Protein AF-A0A834TGV0-F1 (afdb_monomer)

Mean predicted aligned error: 14.77 Å

pLDDT: mean 72.34, std 11.31, range [39.66, 90.06]

InterPro domains:
  IPR000109 Proton-dependent oligopeptide transporter family [PF00854] (60-115)
  IPR036259 MFS transporter superfamily [G3DSA:1.20.1250.20] (1-61)
  IPR036259 MFS transporter superfamily [G3DSA:1.20.1250.20] (62-119)

Structure (mmCIF, N/CA/C/O backbone):
data_AF-A0A834TGV0-F1
#
_entry.id   AF-A0A834TGV0-F1
#
loop_
_atom_site.group_PDB
_atom_site.id
_atom_site.type_symbol
_atom_site.label_atom_id
_atom_site.label_alt_id
_atom_site.label_comp_id
_atom_site.label_asym_id
_atom_site.label_entity_id
_atom_site.label_seq_id
_atom_site.pdbx_PDB_ins_code
_atom_site.Cartn_x
_atom_site.Cartn_y
_atom_site.Cartn_z
_atom_site.occupancy
_atom_site.B_iso_or_equiv
_atom_site.auth_seq_id
_atom_site.auth_comp_id
_atom_site.auth_asym_id
_atom_site.auth_atom_id
_atom_site.pdbx_PDB_model_num
ATOM 1 N N . MET A 1 1 ? -25.602 4.202 22.001 1.00 50.84 1 MET A N 1
ATOM 2 C CA . MET A 1 1 ? -26.913 4.858 22.212 1.00 50.84 1 MET A CA 1
ATOM 3 C C . MET A 1 1 ? -27.289 5.573 20.928 1.00 50.84 1 MET A C 1
ATOM 5 O O . MET A 1 1 ? -26.384 6.047 20.260 1.00 50.84 1 MET A O 1
ATOM 9 N N . ASN A 1 2 ? -28.567 5.626 20.557 1.00 59.78 2 ASN A N 1
ATOM 10 C CA . ASN A 1 2 ? -28.998 6.575 19.524 1.00 59.78 2 ASN A CA 1
ATOM 11 C C . ASN A 1 2 ? -29.096 7.991 20.135 1.00 59.78 2 ASN A C 1
ATOM 13 O O . ASN A 1 2 ? -29.202 8.126 21.353 1.00 59.78 2 ASN A O 1
ATOM 17 N N . TYR A 1 3 ? -29.097 9.033 19.301 1.00 62.06 3 TYR A N 1
ATOM 18 C CA . TYR A 1 3 ? -29.209 10.448 19.706 1.00 62.06 3 TYR A CA 1
ATOM 19 C C . TYR A 1 3 ? -30.464 10.774 20.549 1.00 62.06 3 TYR A C 1
ATOM 21 O O . TYR A 1 3 ? -30.529 11.803 21.206 1.00 62.06 3 TYR A O 1
ATOM 29 N N . LYS A 1 4 ? -31.444 9.857 20.603 1.00 69.31 4 LYS A N 1
ATOM 30 C CA . LYS A 1 4 ? -32.655 9.935 21.443 1.00 69.31 4 LYS A CA 1
ATOM 31 C C . LYS A 1 4 ? -32.562 9.163 22.771 1.00 69.31 4 LYS A C 1
ATOM 33 O O . LYS A 1 4 ? -33.591 8.806 23.339 1.00 69.31 4 LYS A O 1
ATOM 38 N N . GLY A 1 5 ? -31.359 8.824 23.240 1.00 62.66 5 GLY A N 1
ATOM 39 C CA . GLY A 1 5 ? -31.143 8.209 24.560 1.00 62.66 5 GLY A CA 1
ATOM 40 C C . GLY A 1 5 ? -31.636 6.761 24.717 1.00 62.66 5 GLY A C 1
ATOM 41 O O . GLY A 1 5 ? -31.568 6.199 25.808 1.00 62.66 5 GLY A O 1
ATOM 42 N N . ARG A 1 6 ? -32.095 6.105 23.645 1.00 73.94 6 ARG A N 1
ATOM 43 C CA . ARG A 1 6 ? -32.455 4.679 23.651 1.00 73.94 6 ARG A CA 1
ATOM 44 C C . ARG A 1 6 ? -31.204 3.828 23.408 1.00 73.94 6 ARG A C 1
ATOM 46 O O . ARG A 1 6 ? -30.252 4.235 22.729 1.00 73.94 6 ARG A O 1
ATOM 53 N N . LYS A 1 7 ? -31.185 2.611 23.962 1.00 59.78 7 LYS A N 1
ATOM 54 C CA . LYS A 1 7 ? -30.104 1.654 23.680 1.00 59.78 7 LYS A CA 1
ATOM 55 C C . LYS A 1 7 ? -30.027 1.461 22.161 1.00 59.78 7 LYS A C 1
ATOM 57 O O . LYS A 1 7 ? -31.037 1.186 21.519 1.00 59.78 7 LYS A O 1
ATOM 62 N N . ALA A 1 8 ? -28.844 1.696 21.591 1.00 59.53 8 ALA A N 1
ATOM 63 C CA . ALA A 1 8 ? -28.629 1.496 20.163 1.00 59.53 8 ALA A CA 1
ATOM 64 C C . ALA A 1 8 ? -28.781 -0.000 19.893 1.00 59.53 8 ALA A C 1
ATOM 66 O O . ALA A 1 8 ? -28.032 -0.786 20.467 1.00 59.53 8 ALA A O 1
ATOM 67 N N . ASP A 1 9 ? -29.768 -0.386 19.081 1.00 59.69 9 ASP A N 1
ATOM 68 C CA . ASP A 1 9 ? -29.911 -1.780 18.666 1.00 59.69 9 ASP A CA 1
ATOM 69 C C . ASP A 1 9 ? -28.710 -2.127 17.767 1.00 59.69 9 ASP A C 1
ATOM 71 O O . ASP A 1 9 ? -28.594 -1.555 16.672 1.00 59.69 9 ASP A O 1
ATOM 75 N N . PRO A 1 10 ? -27.800 -3.024 18.196 1.00 57.28 10 PRO A N 1
ATOM 76 C CA . PRO A 1 10 ? -26.592 -3.353 17.439 1.00 57.28 10 PRO A CA 1
ATOM 77 C C . PRO A 1 10 ? -26.911 -4.017 16.096 1.00 57.28 10 PRO A C 1
ATOM 79 O O . PRO A 1 10 ? -26.053 -4.088 15.224 1.00 57.28 10 PRO A O 1
ATOM 82 N N . ARG A 1 11 ? -28.147 -4.504 15.916 1.00 55.84 11 ARG A N 1
ATOM 83 C CA . ARG A 1 11 ? -28.594 -5.195 14.700 1.00 55.84 11 ARG A CA 1
ATOM 84 C C . ARG A 1 11 ? -28.986 -4.254 13.560 1.00 55.84 11 ARG A C 1
ATOM 86 O O . ARG A 1 11 ? -29.095 -4.713 12.430 1.00 55.84 11 ARG A O 1
ATOM 93 N N . LYS A 1 12 ? -29.224 -2.965 13.839 1.00 57.28 12 LYS A N 1
ATOM 94 C CA . LYS A 1 12 ? -29.755 -1.995 12.856 1.00 57.28 12 LYS A CA 1
ATOM 95 C C . LYS A 1 12 ? -28.719 -0.986 12.343 1.00 57.28 12 LYS A C 1
ATOM 97 O O . LYS A 1 12 ? -28.981 -0.286 11.373 1.00 57.28 12 LYS A O 1
ATOM 102 N N . HIS A 1 13 ? -27.554 -0.916 12.977 1.00 56.06 13 HIS A N 1
ATOM 103 C CA . HIS A 1 13 ? -26.457 -0.030 12.591 1.00 56.06 13 HIS A CA 1
ATOM 104 C C . HIS A 1 13 ? -25.366 -0.898 11.968 1.00 56.06 13 HIS A C 1
ATOM 106 O O . HIS A 1 13 ? -25.149 -2.005 12.458 1.00 56.06 13 HIS A O 1
ATOM 112 N N . GLY A 1 14 ? -24.754 -0.428 10.873 1.00 63.38 14 GLY A N 1
ATOM 113 C CA . GLY A 1 14 ? -23.813 -1.173 10.026 1.00 63.38 14 GLY A CA 1
ATOM 114 C C . GLY A 1 14 ? -22.879 -2.062 10.838 1.00 63.38 14 GLY A C 1
ATOM 115 O O . GLY A 1 14 ? -21.939 -1.584 11.464 1.00 63.38 14 GLY A O 1
ATOM 116 N N . GLY A 1 15 ? -23.216 -3.351 10.892 1.00 66.88 15 GLY A N 1
ATOM 117 C CA . GLY A 1 15 ? -22.585 -4.283 11.810 1.00 66.88 15 GLY A CA 1
ATOM 118 C C . GLY A 1 15 ? -21.121 -4.515 11.460 1.00 66.88 15 GLY A C 1
ATOM 119 O O . GLY A 1 15 ? -20.686 -4.247 10.345 1.00 66.88 15 GLY A O 1
ATOM 120 N N . ILE A 1 16 ? -20.409 -5.134 12.399 1.00 66.06 16 ILE A N 1
ATOM 121 C CA . ILE A 1 16 ? -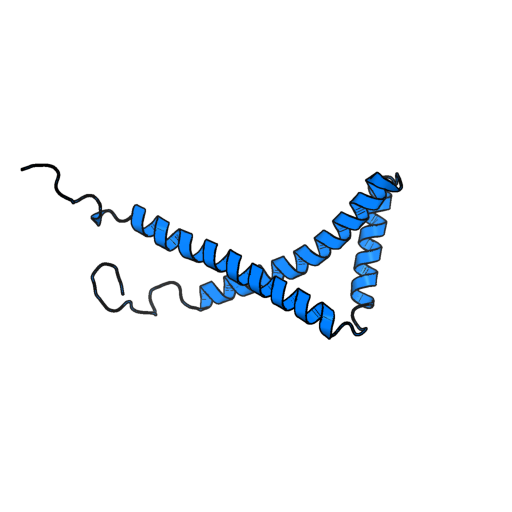19.059 -5.724 12.299 1.00 66.06 16 ILE A CA 1
ATOM 122 C C . ILE A 1 16 ? -18.710 -6.356 10.938 1.00 66.06 16 ILE A C 1
ATOM 124 O O . ILE A 1 16 ? -17.544 -6.399 10.574 1.00 66.06 16 ILE A O 1
ATOM 128 N N . ARG A 1 17 ? -19.705 -6.802 10.162 1.00 60.59 17 ARG A N 1
ATOM 129 C CA . ARG A 1 17 ? -19.537 -7.289 8.786 1.00 60.59 17 ARG A CA 1
ATOM 130 C C . ARG A 1 17 ? -19.093 -6.199 7.804 1.00 60.59 17 ARG A C 1
ATOM 132 O O . ARG A 1 17 ? -18.228 -6.454 6.981 1.00 60.59 17 ARG A O 1
ATOM 139 N N . ALA A 1 18 ? -19.654 -4.992 7.875 1.00 66.25 18 ALA A N 1
ATOM 140 C CA . ALA A 1 18 ? -19.218 -3.872 7.037 1.00 66.25 18 ALA A CA 1
ATOM 141 C C . ALA A 1 18 ? -17.778 -3.470 7.385 1.00 66.25 18 ALA A C 1
ATOM 143 O O . ALA A 1 18 ? -16.954 -3.286 6.494 1.00 66.25 18 ALA A O 1
ATOM 144 N N . THR A 1 19 ? -17.458 -3.440 8.683 1.00 68.12 19 THR A N 1
ATOM 145 C CA . THR A 1 19 ? -16.093 -3.225 9.175 1.00 68.12 19 THR A CA 1
ATOM 146 C C . THR A 1 19 ? -15.141 -4.318 8.690 1.00 68.12 19 THR A C 1
ATOM 148 O O . THR A 1 19 ? -14.061 -3.999 8.212 1.00 68.12 19 THR A O 1
ATOM 151 N N . SER A 1 20 ? -15.543 -5.593 8.721 1.00 69.44 20 SER 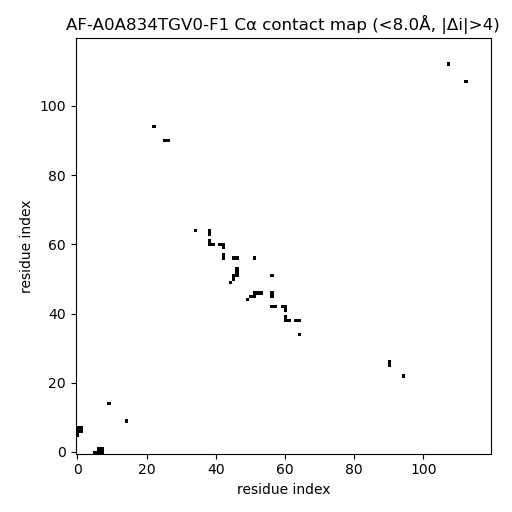A N 1
ATOM 152 C CA . SER A 1 20 ? -14.693 -6.681 8.228 1.00 69.44 20 SER A CA 1
ATOM 153 C C . SER A 1 20 ? -14.480 -6.623 6.717 1.00 69.44 20 SER A C 1
ATOM 155 O O . SER A 1 20 ? -13.382 -6.911 6.267 1.00 69.44 20 SER A O 1
ATOM 157 N N . PHE A 1 21 ? -15.485 -6.228 5.926 1.00 73.56 21 PHE A N 1
ATOM 158 C CA . PHE A 1 21 ? -15.309 -6.038 4.481 1.00 73.56 21 PHE A CA 1
ATOM 159 C C . PHE A 1 21 ? -14.328 -4.907 4.172 1.00 73.56 21 PHE A C 1
ATOM 161 O O . PHE A 1 21 ? -13.455 -5.088 3.333 1.00 73.56 21 PHE A O 1
ATOM 168 N N . ILE A 1 22 ? -14.431 -3.775 4.873 1.00 75.19 22 ILE A N 1
ATOM 169 C CA . ILE A 1 22 ? -13.483 -2.664 4.720 1.00 75.19 22 ILE A CA 1
ATOM 170 C C . ILE A 1 22 ? -12.073 -3.115 5.102 1.00 75.19 22 ILE A C 1
ATOM 172 O O . ILE A 1 22 ? -11.153 -2.879 4.333 1.00 75.19 22 ILE A O 1
ATOM 176 N N . CYS A 1 23 ? -11.902 -3.827 6.221 1.00 69.69 23 CYS A N 1
ATOM 177 C CA . CYS A 1 23 ? -10.594 -4.357 6.605 1.00 69.69 23 CYS A CA 1
ATOM 178 C C . CYS A 1 23 ? -10.038 -5.356 5.582 1.00 69.69 23 CYS A C 1
ATOM 180 O O . CYS A 1 23 ? -8.862 -5.278 5.264 1.00 69.69 23 CYS A O 1
ATOM 182 N N . VAL A 1 24 ? -10.850 -6.272 5.045 1.00 73.50 24 VAL A N 1
ATOM 183 C CA . VAL A 1 24 ? -10.392 -7.244 4.034 1.00 73.50 24 VAL A CA 1
ATOM 184 C C . VAL A 1 24 ? -9.986 -6.539 2.740 1.00 73.50 24 VAL A C 1
ATOM 186 O O . VAL A 1 24 ? -8.919 -6.821 2.206 1.00 73.50 24 VAL A O 1
ATOM 189 N N . VAL A 1 25 ? -10.790 -5.580 2.275 1.00 75.94 25 VAL A N 1
ATOM 190 C CA . VAL A 1 25 ? -10.478 -4.796 1.072 1.00 75.94 25 VAL A CA 1
ATOM 191 C C . VAL A 1 25 ? -9.241 -3.922 1.293 1.00 75.94 25 VAL A C 1
ATOM 193 O O . VAL A 1 25 ? -8.394 -3.836 0.411 1.00 75.94 25 VAL A O 1
ATOM 196 N N . GLU A 1 26 ? -9.092 -3.290 2.459 1.00 70.69 26 GLU A N 1
ATOM 197 C CA . GLU A 1 26 ? -7.892 -2.507 2.774 1.00 70.69 26 GLU A CA 1
ATOM 198 C C . GLU A 1 26 ? -6.643 -3.388 2.867 1.00 70.69 26 GLU A C 1
ATOM 200 O O . GLU A 1 26 ? -5.610 -3.007 2.323 1.00 70.69 26 GLU A O 1
ATOM 205 N N . VAL A 1 27 ? -6.727 -4.572 3.481 1.00 71.06 27 VAL A N 1
ATOM 206 C CA . VAL A 1 27 ? -5.606 -5.527 3.545 1.00 71.06 27 VAL A CA 1
ATOM 207 C C . VAL A 1 27 ? -5.190 -5.977 2.141 1.00 71.06 27 VAL A C 1
ATOM 209 O O . VAL A 1 27 ? -4.006 -5.914 1.817 1.00 71.06 27 VAL A O 1
ATOM 212 N N . GLU A 1 28 ? -6.143 -6.320 1.271 1.00 76.12 28 GLU A N 1
ATOM 213 C CA . GLU A 1 28 ? -5.857 -6.720 -0.115 1.00 76.12 28 GLU A CA 1
ATOM 214 C C . GLU A 1 28 ? -5.223 -5.581 -0.937 1.00 76.12 28 GLU A C 1
ATOM 216 O O . GLU A 1 28 ? -4.282 -5.790 -1.708 1.00 76.12 28 GLU A O 1
ATOM 221 N N . VAL A 1 29 ? -5.687 -4.341 -0.748 1.00 78.62 29 VAL A N 1
ATOM 222 C CA . VAL A 1 29 ? -5.108 -3.169 -1.423 1.00 78.62 29 VAL A CA 1
ATOM 223 C C . VAL A 1 29 ? -3.709 -2.853 -0.891 1.00 78.62 29 VAL A C 1
ATOM 225 O O . VAL A 1 29 ? -2.849 -2.456 -1.677 1.00 78.62 29 VAL A O 1
ATOM 228 N N . LEU A 1 30 ? -3.447 -3.040 0.404 1.00 70.81 30 LEU A N 1
ATOM 229 C CA . LEU A 1 30 ? -2.138 -2.767 1.005 1.00 70.81 30 LEU A CA 1
ATOM 230 C C . LEU A 1 30 ? -1.070 -3.755 0.536 1.00 70.81 30 LEU A C 1
ATOM 232 O O . LEU A 1 30 ? 0.026 -3.324 0.175 1.00 70.81 30 LEU A O 1
ATOM 236 N N . GLU A 1 31 ? -1.392 -5.046 0.472 1.00 72.56 31 GLU A N 1
ATOM 237 C CA . GLU A 1 31 ? -0.477 -6.053 -0.076 1.00 72.56 31 GLU A CA 1
ATOM 238 C C . GLU A 1 31 ? -0.122 -5.723 -1.536 1.00 72.56 31 GLU A C 1
ATOM 240 O O . GLU A 1 31 ? 1.056 -5.672 -1.904 1.00 72.56 31 GLU A O 1
ATOM 245 N N . ASN A 1 32 ? -1.119 -5.351 -2.342 1.00 75.69 32 ASN A N 1
ATOM 246 C CA . ASN A 1 32 ? -0.915 -4.970 -3.740 1.00 75.69 32 ASN A CA 1
ATOM 247 C C . ASN A 1 32 ? -0.180 -3.626 -3.914 1.00 75.69 32 ASN A C 1
ATOM 249 O O . ASN A 1 32 ? 0.610 -3.469 -4.851 1.00 75.69 32 ASN A O 1
ATOM 253 N N . MET A 1 33 ? -0.381 -2.657 -3.015 1.00 79.81 33 MET A N 1
ATOM 254 C CA . MET A 1 33 ? 0.342 -1.381 -3.040 1.00 79.81 33 MET A CA 1
ATOM 255 C C . MET A 1 33 ? 1.827 -1.553 -2.735 1.00 79.81 33 MET A C 1
ATOM 257 O O . MET A 1 33 ? 2.647 -0.889 -3.371 1.00 79.81 33 MET A O 1
ATOM 261 N N . VAL A 1 34 ? 2.195 -2.444 -1.810 1.00 78.50 34 VAL A N 1
ATOM 262 C CA . VAL A 1 34 ? 3.608 -2.717 -1.498 1.00 78.50 34 VAL A CA 1
ATOM 263 C C . VAL A 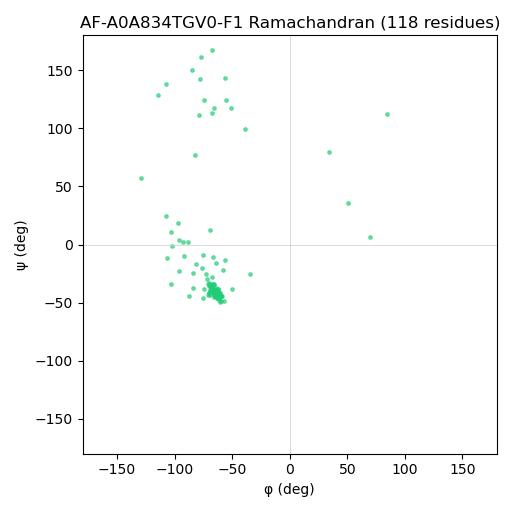1 34 ? 4.326 -3.288 -2.724 1.00 78.50 34 VAL A C 1
ATOM 265 O O . VAL A 1 34 ? 5.397 -2.795 -3.089 1.00 78.50 34 VAL A O 1
ATOM 268 N N . PHE A 1 35 ? 3.708 -4.241 -3.430 1.00 77.50 35 PHE A N 1
ATOM 269 C CA . PHE A 1 35 ? 4.251 -4.781 -4.683 1.00 77.50 35 PHE A CA 1
ATOM 270 C C . PHE A 1 35 ? 4.427 -3.701 -5.755 1.00 77.50 35 PHE A C 1
ATOM 272 O O . PHE A 1 35 ? 5.505 -3.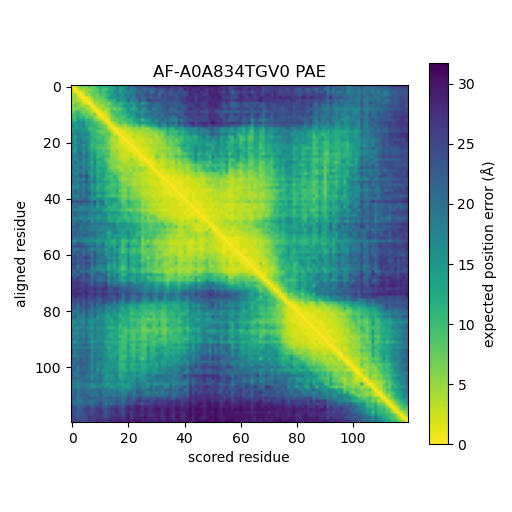566 -6.348 1.00 77.50 35 PHE A O 1
ATOM 279 N N . LEU A 1 36 ? 3.390 -2.891 -5.979 1.00 79.62 36 LEU A N 1
ATOM 280 C CA . LEU A 1 36 ? 3.436 -1.830 -6.981 1.00 79.62 36 LEU A CA 1
ATOM 281 C C . LEU A 1 36 ? 4.462 -0.742 -6.616 1.00 79.62 36 LEU A C 1
ATOM 283 O O . LEU A 1 36 ? 5.133 -0.200 -7.496 1.00 79.62 36 LEU A O 1
ATOM 287 N N . SER A 1 37 ? 4.640 -0.446 -5.327 1.00 84.25 37 SER A N 1
ATOM 288 C CA . SER A 1 37 ? 5.610 0.539 -4.840 1.00 84.25 37 SER A CA 1
ATOM 289 C C . SER A 1 37 ? 7.060 0.097 -5.061 1.00 84.25 37 SER A C 1
ATOM 291 O O . SER A 1 37 ? 7.897 0.909 -5.454 1.00 84.25 37 SER A O 1
ATOM 293 N N . ILE A 1 38 ? 7.377 -1.183 -4.847 1.00 81.94 38 ILE A N 1
ATOM 294 C CA . ILE A 1 38 ? 8.726 -1.717 -5.100 1.00 81.94 38 ILE A CA 1
ATOM 295 C C . ILE A 1 38 ? 9.039 -1.660 -6.601 1.00 81.94 38 ILE A C 1
ATOM 297 O O . ILE A 1 38 ? 10.110 -1.192 -7.001 1.00 81.94 38 ILE A O 1
ATOM 301 N N . ALA A 1 39 ? 8.082 -2.069 -7.439 1.00 84.12 39 ALA A N 1
ATOM 302 C CA . ALA A 1 39 ? 8.234 -2.021 -8.888 1.00 84.12 39 ALA A CA 1
ATOM 303 C C . ALA A 1 39 ? 8.389 -0.590 -9.410 1.00 84.12 39 ALA A C 1
ATOM 305 O O . ALA A 1 39 ? 9.289 -0.320 -10.202 1.00 84.12 39 ALA A O 1
ATOM 306 N N . THR A 1 40 ? 7.559 0.348 -8.952 1.00 85.62 40 THR A N 1
ATOM 307 C CA . THR A 1 40 ? 7.627 1.751 -9.393 1.00 85.62 40 THR A CA 1
ATOM 308 C C . THR A 1 40 ? 8.900 2.448 -8.925 1.00 85.62 40 THR A C 1
ATOM 310 O O . THR A 1 40 ? 9.470 3.224 -9.696 1.00 85.62 40 THR A O 1
ATOM 313 N N . ASN A 1 41 ? 9.402 2.137 -7.725 1.00 87.62 41 ASN A N 1
ATOM 314 C CA . ASN A 1 41 ? 10.689 2.647 -7.254 1.00 87.62 41 ASN A CA 1
ATOM 315 C C . ASN A 1 41 ? 11.831 2.189 -8.179 1.00 87.62 41 ASN A C 1
ATOM 3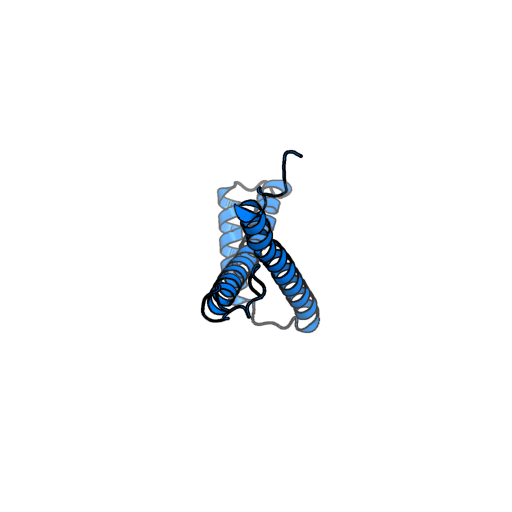17 O O . ASN A 1 41 ? 12.587 3.015 -8.688 1.00 87.62 41 ASN A O 1
ATOM 321 N N . MET A 1 42 ? 11.892 0.894 -8.498 1.00 84.81 42 MET A N 1
ATOM 322 C CA . MET A 1 42 ? 12.898 0.337 -9.412 1.00 84.81 42 MET A CA 1
ATOM 323 C C . MET A 1 42 ? 12.771 0.872 -10.844 1.00 84.81 42 MET A C 1
ATOM 325 O O . MET A 1 42 ? 13.763 1.278 -11.450 1.00 84.81 42 MET A O 1
ATOM 329 N N . VAL A 1 43 ? 11.548 0.938 -11.376 1.00 89.50 43 VAL A N 1
ATOM 330 C CA . VAL A 1 43 ? 11.279 1.476 -12.718 1.00 89.50 43 VAL A CA 1
ATOM 331 C C . VAL A 1 43 ? 11.721 2.939 -12.813 1.00 89.50 43 VAL A C 1
ATOM 333 O O . VAL A 1 43 ? 12.346 3.333 -13.802 1.00 89.50 43 VAL A O 1
ATOM 336 N N . SER A 1 44 ? 11.449 3.734 -11.774 1.00 87.19 44 SER A N 1
ATOM 337 C CA . SER A 1 44 ? 11.879 5.131 -11.677 1.00 87.19 44 SER A CA 1
ATOM 338 C C . SER A 1 44 ? 13.406 5.253 -11.627 1.00 87.19 44 SER A C 1
ATOM 340 O O . SER A 1 44 ? 13.962 6.079 -12.347 1.00 87.19 44 SER A O 1
ATOM 342 N N . TYR A 1 45 ? 14.103 4.393 -10.876 1.00 89.31 45 TYR A N 1
ATOM 343 C CA . TYR A 1 45 ? 15.573 4.338 -10.870 1.00 89.31 45 TYR A CA 1
ATOM 344 C C . TYR A 1 45 ? 16.154 4.024 -12.252 1.00 89.31 45 TYR A C 1
ATOM 346 O O . TYR A 1 45 ? 17.098 4.675 -12.700 1.00 89.31 45 TYR A O 1
ATOM 354 N N . PHE A 1 46 ? 15.579 3.062 -12.970 1.00 86.69 46 PHE A N 1
ATOM 355 C CA . PHE A 1 46 ? 16.069 2.691 -14.296 1.00 86.69 46 PHE A CA 1
ATOM 356 C C . PHE A 1 46 ? 15.845 3.777 -15.350 1.00 86.69 46 PHE A C 1
ATOM 358 O O . PHE A 1 46 ? 16.692 3.967 -16.225 1.00 86.69 46 PHE A O 1
ATOM 365 N N . VAL A 1 47 ? 14.743 4.519 -15.242 1.00 90.06 47 VAL A N 1
ATOM 366 C CA . VAL A 1 47 ? 14.455 5.650 -16.131 1.00 90.06 47 VAL A CA 1
ATOM 367 C C . VAL A 1 47 ? 15.314 6.865 -15.775 1.00 90.06 47 VAL A C 1
ATO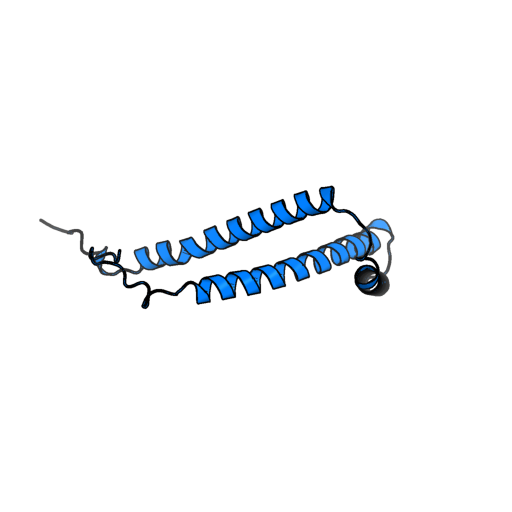M 369 O O . VAL A 1 47 ? 15.888 7.480 -16.669 1.00 90.06 47 VAL A O 1
ATOM 372 N N . LYS A 1 48 ? 15.429 7.211 -14.486 1.00 87.62 48 LYS A N 1
ATOM 373 C CA . LYS A 1 48 ? 16.098 8.444 -14.035 1.00 87.62 48 LYS A CA 1
ATOM 374 C C . LYS A 1 48 ? 17.613 8.322 -13.903 1.00 87.62 48 LYS A C 1
ATOM 376 O O . LYS A 1 48 ? 18.309 9.289 -14.181 1.00 87.62 48 LYS A O 1
ATOM 381 N N . SER A 1 49 ? 18.125 7.181 -13.448 1.00 85.44 49 SER A N 1
ATOM 382 C CA . SER A 1 49 ? 19.554 7.008 -13.144 1.00 85.44 49 SER A CA 1
ATOM 383 C C . SER A 1 49 ? 20.301 6.218 -14.217 1.00 85.44 49 SER A C 1
ATOM 385 O O . SER A 1 49 ? 21.460 6.512 -14.485 1.00 85.44 49 SER A O 1
ATOM 387 N N . LEU A 1 50 ? 19.651 5.236 -14.852 1.00 83.62 50 LEU A N 1
ATOM 388 C CA . LEU A 1 50 ? 20.275 4.365 -15.862 1.00 83.62 50 LEU A CA 1
ATOM 389 C C . LEU A 1 50 ? 19.920 4.729 -17.314 1.00 83.62 50 LEU A C 1
ATOM 391 O O . LEU A 1 50 ? 20.430 4.091 -18.231 1.00 83.62 50 LEU A O 1
ATOM 395 N N . HIS A 1 51 ? 19.081 5.750 -17.536 1.00 89.44 51 HIS A N 1
ATOM 396 C CA . HIS A 1 51 ? 18.634 6.206 -18.862 1.00 89.44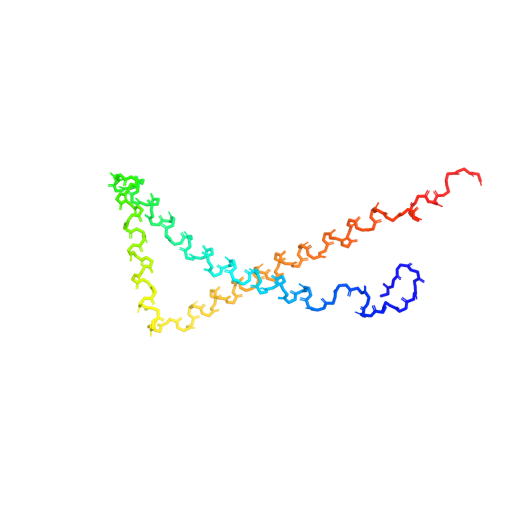 51 HIS A CA 1
ATOM 397 C C . HIS A 1 51 ? 18.088 5.083 -19.763 1.00 89.44 51 HIS A C 1
ATOM 399 O O . HIS A 1 51 ? 18.258 5.098 -20.986 1.00 89.44 51 HIS A O 1
ATOM 405 N N . TYR A 1 52 ? 17.406 4.093 -19.183 1.00 87.56 52 TYR A N 1
ATOM 406 C CA . TYR A 1 52 ? 16.701 3.096 -19.980 1.00 87.56 52 TYR A CA 1
ATOM 407 C C . TYR A 1 52 ? 15.382 3.651 -20.525 1.00 87.56 52 TYR A C 1
ATOM 409 O O . TYR A 1 52 ? 14.653 4.372 -19.848 1.00 87.56 52 TYR A O 1
ATOM 417 N N . SER A 1 53 ? 15.043 3.263 -21.761 1.00 89.94 53 SER A N 1
ATOM 418 C CA . SER A 1 53 ? 13.725 3.536 -22.346 1.00 89.94 53 SER A CA 1
ATOM 419 C C . SER A 1 53 ? 12.615 2.979 -21.448 1.00 89.94 53 SER A C 1
ATOM 421 O O . SER A 1 53 ? 12.760 1.886 -20.890 1.00 89.94 53 SER A O 1
ATOM 423 N N . ALA A 1 54 ? 11.494 3.702 -21.353 1.00 85.19 54 ALA A N 1
ATOM 424 C CA . ALA A 1 54 ? 10.353 3.349 -20.507 1.00 85.19 54 ALA A CA 1
ATOM 425 C C . ALA A 1 54 ? 9.897 1.889 -20.699 1.00 85.19 54 ALA A C 1
ATOM 427 O O . ALA A 1 54 ? 9.626 1.192 -19.722 1.00 85.19 54 ALA A O 1
ATOM 428 N N . ALA A 1 55 ? 9.918 1.393 -21.942 1.00 88.44 55 ALA A N 1
ATOM 429 C CA . ALA A 1 55 ? 9.572 0.009 -22.260 1.00 88.44 55 ALA A CA 1
ATOM 430 C C . ALA A 1 55 ? 10.549 -1.018 -21.649 1.00 88.44 55 ALA A C 1
ATOM 432 O O . ALA A 1 55 ? 10.119 -2.020 -21.084 1.00 88.44 55 ALA A O 1
ATOM 433 N N . LYS A 1 56 ? 11.868 -0.766 -21.698 1.00 88.56 56 LYS A N 1
ATOM 434 C CA . LYS A 1 56 ? 12.875 -1.670 -21.103 1.00 88.56 56 LYS A CA 1
ATOM 435 C C . LYS A 1 56 ? 12.804 -1.670 -19.578 1.00 88.56 56 LYS A C 1
ATOM 437 O O . LYS A 1 56 ? 12.914 -2.728 -18.968 1.00 88.56 56 LYS A O 1
ATOM 442 N N . SER A 1 57 ? 12.596 -0.499 -18.981 1.00 89.06 57 SER A N 1
ATOM 443 C CA . SER A 1 57 ? 12.462 -0.355 -17.530 1.00 89.06 57 SER A CA 1
ATOM 444 C C . SER A 1 57 ? 11.235 -1.104 -16.991 1.00 89.06 57 SER A C 1
ATOM 446 O O . SER A 1 57 ? 11.350 -1.879 -16.043 1.00 89.06 57 SER A O 1
ATOM 448 N N . SER A 1 58 ? 10.079 -0.953 -17.649 1.00 88.12 58 SER A N 1
ATOM 449 C CA . SER A 1 58 ? 8.837 -1.633 -17.260 1.00 88.12 58 SER A CA 1
ATOM 450 C C . SER A 1 58 ? 8.946 -3.159 -17.358 1.00 88.12 58 SER A C 1
ATOM 452 O O . SER A 1 58 ? 8.576 -3.852 -16.411 1.00 88.12 58 SER A O 1
ATOM 454 N N . ASN A 1 59 ? 9.544 -3.683 -18.435 1.00 89.00 59 ASN A N 1
ATOM 455 C CA . ASN A 1 59 ? 9.774 -5.123 -18.590 1.00 89.00 59 ASN A CA 1
ATOM 456 C C . ASN A 1 59 ? 10.709 -5.682 -17.505 1.00 89.00 59 ASN A C 1
ATOM 458 O O . ASN A 1 59 ? 10.476 -6.778 -17.000 1.00 89.00 59 ASN A O 1
ATOM 462 N N . MET A 1 60 ? 11.736 -4.920 -17.112 1.00 84.62 60 MET A N 1
ATOM 463 C CA . MET A 1 60 ? 12.641 -5.300 -16.024 1.00 84.62 60 MET A CA 1
ATOM 464 C C . MET A 1 60 ? 11.924 -5.310 -14.665 1.00 84.62 60 MET A C 1
ATOM 466 O O . MET A 1 60 ? 12.119 -6.231 -13.876 1.00 84.62 60 MET A O 1
ATOM 470 N N . GLY A 1 61 ? 11.057 -4.323 -14.408 1.00 85.88 61 GLY A N 1
ATOM 471 C CA . GLY A 1 61 ? 10.215 -4.278 -13.209 1.00 85.88 61 GLY A CA 1
ATOM 472 C C . GLY A 1 61 ? 9.223 -5.444 -13.134 1.00 85.88 61 GLY A C 1
ATOM 473 O O . GLY A 1 61 ? 9.081 -6.054 -12.077 1.00 85.88 61 GLY A O 1
ATOM 474 N N . LEU A 1 62 ? 8.596 -5.805 -14.259 1.00 83.44 62 LEU A N 1
ATOM 475 C CA . LEU A 1 62 ? 7.705 -6.967 -14.367 1.00 83.44 62 LEU A CA 1
ATOM 476 C C . LEU A 1 62 ? 8.453 -8.277 -14.072 1.00 83.44 62 LEU A C 1
ATOM 478 O O . LEU A 1 62 ? 7.992 -9.089 -13.275 1.00 83.44 62 LEU A O 1
ATOM 482 N N . ILE A 1 63 ? 9.627 -8.460 -14.681 1.00 83.00 63 ILE A N 1
ATOM 483 C CA . ILE A 1 63 ? 10.489 -9.626 -14.459 1.00 83.00 63 ILE A CA 1
ATOM 484 C C . ILE A 1 63 ? 10.896 -9.731 -12.983 1.00 83.00 63 ILE A C 1
ATOM 486 O O . ILE A 1 63 ? 10.791 -10.806 -12.398 1.00 83.00 63 ILE A O 1
ATOM 490 N N . LEU A 1 64 ? 11.289 -8.622 -12.351 1.00 81.19 64 LEU A N 1
ATOM 491 C CA . LEU A 1 64 ? 11.655 -8.588 -10.933 1.00 81.19 64 LEU A CA 1
ATOM 492 C C . LEU A 1 64 ? 10.489 -8.995 -10.019 1.00 81.19 64 LEU A C 1
ATOM 494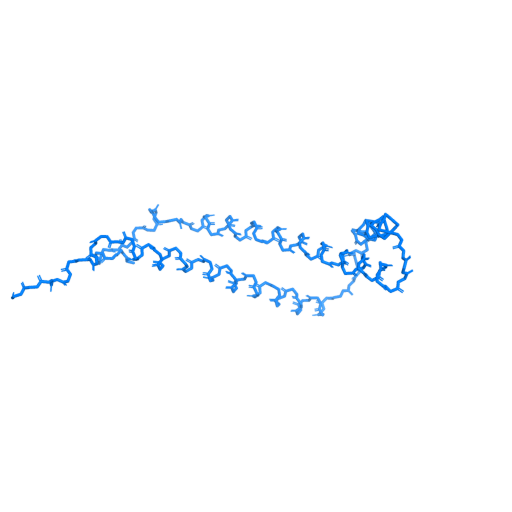 O O . LEU A 1 64 ? 10.700 -9.744 -9.070 1.00 81.19 64 LEU A O 1
ATOM 498 N N . LEU A 1 65 ? 9.268 -8.532 -10.310 1.00 78.50 65 LEU A N 1
ATOM 499 C CA . LEU A 1 65 ? 8.069 -8.922 -9.561 1.00 78.50 65 LEU A CA 1
ATOM 500 C C . LEU A 1 65 ? 7.807 -10.426 -9.667 1.00 78.50 65 LEU A C 1
ATOM 502 O O . LEU A 1 65 ? 7.559 -11.067 -8.649 1.00 78.50 65 LEU A O 1
ATOM 506 N N . ILE A 1 66 ? 7.942 -10.991 -10.871 1.00 80.38 66 ILE A N 1
ATOM 507 C CA . ILE A 1 66 ? 7.795 -12.433 -11.110 1.00 80.38 66 ILE A CA 1
ATOM 508 C C . ILE A 1 66 ? 8.864 -13.224 -10.339 1.00 80.38 66 ILE A C 1
ATOM 510 O O . ILE A 1 66 ? 8.546 -14.244 -9.732 1.00 80.38 66 ILE A O 1
ATOM 514 N N . TYR A 1 67 ? 10.112 -12.746 -10.299 1.00 78.94 67 TYR A N 1
ATOM 515 C CA . TYR A 1 67 ? 11.176 -13.367 -9.501 1.00 78.94 67 TYR A CA 1
ATOM 516 C C . TYR A 1 67 ? 10.954 -13.218 -7.987 1.00 78.94 67 TYR A C 1
ATOM 518 O O . TYR A 1 67 ? 11.228 -14.153 -7.237 1.00 78.94 67 TYR A O 1
ATOM 526 N N . HIS A 1 68 ? 10.427 -12.085 -7.516 1.00 73.31 68 HIS A N 1
ATOM 527 C CA . HIS A 1 68 ? 10.135 -11.867 -6.097 1.00 73.31 68 HIS A CA 1
ATOM 528 C C . HIS A 1 68 ? 9.062 -12.833 -5.580 1.00 73.31 68 HIS A C 1
ATOM 530 O O . HIS A 1 68 ? 9.202 -13.365 -4.479 1.00 73.31 68 HIS A O 1
ATOM 536 N N . SER A 1 69 ? 8.032 -13.125 -6.383 1.00 71.62 69 SER A N 1
ATOM 537 C CA . SER A 1 69 ? 7.028 -14.153 -6.065 1.00 71.62 69 SER A CA 1
ATOM 538 C C . SER A 1 69 ? 7.635 -15.546 -5.841 1.00 71.62 69 SER A C 1
ATOM 540 O O . SER A 1 69 ? 7.007 -16.383 -5.204 1.00 71.62 69 SER A O 1
ATOM 542 N N . GLN A 1 70 ? 8.842 -15.801 -6.361 1.00 69.50 70 GLN A N 1
ATOM 543 C CA . GLN A 1 70 ? 9.564 -17.070 -6.213 1.00 69.50 70 GLN A CA 1
ATOM 544 C C . GLN A 1 70 ? 10.585 -17.042 -5.056 1.00 69.50 70 GLN A C 1
ATOM 546 O O . GLN A 1 70 ? 10.934 -18.093 -4.523 1.00 69.50 70 GLN A O 1
ATOM 551 N N . LEU A 1 71 ? 11.053 -15.854 -4.641 1.00 64.25 71 LEU A N 1
ATOM 552 C CA . LEU A 1 71 ? 12.134 -15.672 -3.657 1.00 64.25 71 LEU A CA 1
ATOM 553 C C . LEU A 1 71 ? 11.644 -15.544 -2.199 1.00 64.25 71 LEU A C 1
ATOM 555 O O . LEU A 1 71 ? 12.448 -15.605 -1.273 1.00 64.25 71 LEU A O 1
ATOM 559 N N . SER A 1 72 ? 10.338 -15.397 -1.954 1.00 60.62 72 SER A N 1
ATOM 560 C CA . SER A 1 72 ? 9.763 -15.116 -0.623 1.00 60.62 72 SER A CA 1
ATOM 561 C C . SER A 1 72 ? 9.853 -16.254 0.414 1.00 60.62 72 SER A C 1
ATOM 563 O O . SER A 1 72 ? 9.193 -16.179 1.447 1.00 60.62 72 SER A O 1
ATOM 565 N N . ASN A 1 73 ? 10.646 -17.302 0.172 1.00 55.16 73 ASN A N 1
ATOM 566 C CA . ASN A 1 73 ? 10.802 -18.454 1.070 1.00 55.16 73 ASN A CA 1
ATOM 567 C C . ASN A 1 73 ? 11.977 -18.338 2.062 1.00 55.16 73 ASN A C 1
ATOM 569 O O . ASN A 1 73 ? 12.189 -19.268 2.837 1.00 55.16 73 ASN A O 1
ATOM 573 N N . GLU A 1 74 ? 12.734 -17.231 2.081 1.00 56.78 74 GLU A N 1
ATOM 574 C CA . GLU A 1 74 ? 13.945 -17.125 2.911 1.00 56.78 74 GLU A CA 1
ATOM 575 C C . GLU A 1 74 ? 13.854 -16.078 4.038 1.00 56.78 74 GLU A C 1
ATOM 577 O O . GLU A 1 74 ? 13.490 -14.916 3.847 1.00 56.78 74 GLU A O 1
ATOM 582 N N . SER A 1 75 ? 14.176 -16.544 5.248 1.00 59.31 75 SER A N 1
ATOM 583 C CA . SER A 1 75 ? 13.975 -15.929 6.563 1.00 59.31 75 SER A CA 1
ATOM 584 C C . SER A 1 75 ? 14.480 -14.487 6.724 1.00 59.31 75 SER A C 1
ATOM 586 O O . SER A 1 75 ? 15.681 -14.231 6.762 1.00 59.31 75 SER A O 1
ATOM 588 N N . LYS A 1 76 ? 13.551 -13.560 7.001 1.00 58.47 76 LYS A N 1
ATOM 589 C CA . LYS A 1 76 ? 13.798 -12.254 7.654 1.00 58.47 76 LYS A CA 1
ATOM 590 C C . LYS A 1 76 ? 12.840 -12.031 8.831 1.00 58.47 76 LYS A C 1
ATOM 592 O O . LYS A 1 76 ? 12.061 -11.088 8.854 1.00 58.47 76 LYS A O 1
ATOM 597 N N . SER A 1 77 ? 12.848 -12.944 9.800 1.00 68.19 77 SER A N 1
ATOM 598 C CA . SER A 1 77 ? 11.756 -13.054 10.780 1.00 68.19 77 SER A CA 1
ATOM 599 C C . SER A 1 77 ? 11.595 -11.851 11.720 1.00 68.19 77 SER A C 1
ATOM 601 O O . SER A 1 77 ? 10.463 -11.498 12.034 1.00 68.19 77 SER A O 1
ATOM 603 N N . SER A 1 78 ? 12.677 -11.238 12.206 1.00 68.25 78 SER A N 1
ATOM 604 C CA . SER A 1 78 ? 12.594 -10.185 13.234 1.00 68.25 78 SER A CA 1
ATOM 605 C C . SER A 1 78 ? 12.401 -8.788 12.642 1.00 68.25 78 SER A C 1
ATOM 607 O O . SER A 1 78 ? 11.549 -8.032 13.099 1.00 68.25 78 SER A O 1
ATOM 609 N N . GLU A 1 79 ? 13.143 -8.457 11.588 1.00 73.19 79 GLU A N 1
ATOM 610 C CA . GLU A 1 79 ? 13.056 -7.156 10.912 1.00 73.19 79 GLU A CA 1
ATOM 611 C C . GLU A 1 79 ? 11.736 -7.004 10.146 1.00 73.19 79 GLU A C 1
ATOM 613 O O . GLU A 1 79 ? 11.084 -5.962 10.234 1.00 73.19 79 GLU A O 1
ATOM 618 N N . ALA A 1 80 ? 11.285 -8.063 9.460 1.00 72.75 80 ALA A N 1
ATOM 619 C CA . ALA A 1 80 ? 10.004 -8.031 8.762 1.00 72.75 80 ALA A CA 1
ATOM 620 C C . ALA A 1 80 ? 8.828 -7.920 9.740 1.00 72.75 80 ALA A C 1
ATOM 622 O O . ALA A 1 80 ? 7.854 -7.244 9.431 1.00 72.75 80 ALA A O 1
ATOM 623 N N . ALA A 1 81 ? 8.916 -8.514 10.936 1.00 79.62 81 ALA A N 1
ATOM 624 C CA . ALA A 1 81 ? 7.852 -8.420 11.936 1.00 79.62 81 ALA A CA 1
ATOM 625 C C . ALA A 1 81 ? 7.634 -6.979 12.429 1.00 79.62 81 ALA A C 1
ATOM 627 O O . ALA A 1 81 ? 6.491 -6.533 12.573 1.00 79.62 81 ALA A O 1
ATOM 628 N N . ILE A 1 82 ? 8.714 -6.219 12.636 1.00 84.50 82 ILE A N 1
ATOM 629 C CA . ILE A 1 82 ? 8.629 -4.804 13.036 1.00 84.50 82 ILE A CA 1
ATOM 630 C C . ILE A 1 82 ? 7.978 -3.985 11.915 1.00 84.50 82 ILE A C 1
ATOM 632 O O . ILE A 1 82 ? 7.109 -3.152 12.162 1.00 84.50 82 ILE A O 1
ATOM 636 N N . LEU A 1 83 ? 8.343 -4.272 10.668 1.00 79.44 83 LEU A N 1
ATOM 637 C CA . LEU A 1 83 ? 7.819 -3.561 9.509 1.00 79.44 83 LEU A CA 1
ATOM 638 C C . LEU A 1 83 ? 6.339 -3.897 9.244 1.00 79.44 83 LEU A C 1
ATOM 640 O O . LEU A 1 83 ? 5.533 -2.987 9.047 1.00 79.44 83 LEU A O 1
ATOM 644 N N . TYR A 1 84 ? 5.951 -5.174 9.335 1.00 77.69 84 TYR A N 1
ATOM 645 C CA . TYR A 1 84 ? 4.556 -5.608 9.210 1.00 77.69 84 TYR A CA 1
ATOM 646 C C . TYR A 1 84 ? 3.676 -5.047 10.326 1.00 77.69 84 TYR A C 1
ATOM 648 O O . TYR A 1 84 ? 2.590 -4.544 10.047 1.00 77.69 84 TYR A O 1
ATOM 656 N N . SER A 1 85 ? 4.134 -5.074 11.579 1.00 82.19 85 SER A N 1
ATOM 657 C CA . SER A 1 85 ? 3.367 -4.504 12.695 1.00 82.19 85 SER A CA 1
ATOM 658 C C . SER A 1 85 ? 3.165 -2.991 12.554 1.00 82.19 85 SER A C 1
ATOM 660 O O . SER A 1 85 ? 2.056 -2.504 12.778 1.00 82.19 85 SER A O 1
ATOM 662 N N . GLY A 1 86 ? 4.187 -2.256 12.098 1.00 83.00 86 GLY A N 1
ATOM 663 C CA . GLY A 1 86 ? 4.066 -0.835 11.764 1.00 83.00 86 GLY A CA 1
ATOM 664 C C . GLY A 1 86 ? 3.069 -0.571 10.630 1.00 83.00 86 GLY A C 1
ATOM 665 O O . GLY A 1 86 ? 2.243 0.335 10.734 1.00 83.00 86 GLY A O 1
ATOM 666 N N . LEU A 1 87 ? 3.083 -1.394 9.579 1.00 76.19 87 LEU A N 1
ATOM 667 C CA . LEU A 1 87 ? 2.157 -1.267 8.451 1.00 76.19 87 LEU A CA 1
ATOM 668 C C . LEU A 1 87 ? 0.699 -1.530 8.866 1.00 76.19 87 LEU A C 1
ATOM 670 O O . LEU A 1 87 ? -0.188 -0.753 8.513 1.00 76.19 87 LEU A O 1
ATOM 674 N N . TYR A 1 88 ? 0.456 -2.566 9.675 1.00 76.56 88 TYR A N 1
ATOM 675 C CA . TYR A 1 88 ? -0.869 -2.848 10.239 1.00 76.56 88 TYR A CA 1
ATOM 676 C C . TYR A 1 88 ? -1.353 -1.732 11.175 1.00 76.56 88 TYR A C 1
ATOM 678 O O . TYR A 1 88 ? -2.532 -1.379 11.150 1.00 76.56 88 TYR A O 1
ATOM 686 N N . ALA A 1 89 ? -0.459 -1.128 11.965 1.00 82.62 89 ALA A N 1
ATOM 687 C CA . ALA A 1 89 ? -0.808 0.005 12.822 1.00 82.62 89 ALA A CA 1
ATOM 688 C C . ALA A 1 89 ? -1.232 1.241 12.005 1.00 82.62 89 ALA A C 1
ATOM 690 O O . ALA A 1 89 ? -2.215 1.901 12.351 1.00 82.62 89 ALA A O 1
ATOM 691 N N . ILE A 1 90 ? -0.544 1.525 10.892 1.00 81.62 90 ILE A N 1
ATOM 692 C CA . ILE A 1 90 ? -0.918 2.605 9.963 1.00 81.62 90 ILE A CA 1
ATOM 693 C C . ILE A 1 90 ? -2.272 2.309 9.308 1.00 81.62 90 ILE A C 1
ATOM 695 O O . ILE A 1 90 ? -3.124 3.196 9.259 1.00 81.62 90 ILE A O 1
ATOM 699 N N . ALA A 1 91 ? -2.499 1.071 8.859 1.00 76.56 91 ALA A N 1
ATOM 700 C CA . ALA A 1 91 ? -3.765 0.650 8.257 1.00 76.56 91 ALA A CA 1
ATOM 701 C C . ALA A 1 91 ? -4.952 0.878 9.208 1.00 76.56 91 ALA A C 1
ATOM 703 O O . ALA A 1 91 ? -5.934 1.526 8.846 1.00 76.56 91 ALA A O 1
ATOM 704 N N . ILE A 1 92 ? -4.819 0.443 10.464 1.00 80.12 92 ILE A N 1
ATOM 705 C CA . ILE A 1 92 ? -5.833 0.659 11.506 1.00 80.12 92 ILE A CA 1
ATOM 706 C C . ILE A 1 92 ? -6.053 2.159 11.759 1.00 80.12 92 ILE A C 1
ATOM 708 O O . ILE A 1 92 ? -7.197 2.598 11.902 1.00 80.12 92 ILE A O 1
ATOM 712 N N . GLY A 1 93 ? -4.982 2.958 11.781 1.00 79.81 93 GLY A N 1
ATOM 713 C CA . GLY A 1 93 ? -5.067 4.409 11.957 1.00 79.81 93 GLY A CA 1
ATOM 714 C C . GLY A 1 93 ? -5.858 5.103 10.844 1.00 79.81 93 GLY A C 1
ATOM 715 O O . GLY A 1 93 ? -6.744 5.912 11.123 1.00 79.81 93 GLY A O 1
ATOM 716 N N . VAL A 1 94 ? -5.592 4.757 9.582 1.00 76.62 94 VAL A N 1
ATOM 717 C CA . VAL A 1 94 ? -6.283 5.344 8.421 1.00 76.62 94 VAL A CA 1
ATOM 718 C C . VAL A 1 94 ? -7.743 4.882 8.344 1.00 76.62 94 VAL A C 1
ATOM 720 O O . VAL A 1 94 ? -8.633 5.713 8.126 1.00 76.62 94 VAL A O 1
ATOM 723 N N . GLY A 1 95 ? -8.016 3.599 8.603 1.00 73.75 95 GLY A N 1
ATOM 724 C CA . GLY A 1 95 ? -9.377 3.060 8.668 1.00 73.75 95 GLY A CA 1
ATOM 725 C C . GLY A 1 95 ? -10.215 3.701 9.783 1.00 73.75 95 GLY A C 1
ATOM 726 O O . GLY A 1 95 ? -11.385 4.033 9.577 1.00 73.75 95 GLY A O 1
ATOM 727 N N . GLY A 1 96 ? -9.605 3.976 10.943 1.00 72.25 96 GLY A N 1
ATOM 728 C CA . GLY A 1 96 ? -10.251 4.671 12.062 1.00 72.25 96 GLY A CA 1
ATOM 729 C C . GLY A 1 96 ? -10.664 6.110 11.733 1.00 72.25 96 GLY A C 1
ATOM 730 O O . GLY A 1 96 ? -11.770 6.528 12.081 1.00 72.25 96 GLY A O 1
ATOM 731 N N . ILE A 1 97 ? -9.822 6.851 11.003 1.00 72.50 97 ILE A N 1
ATOM 732 C CA . ILE A 1 97 ? -10.136 8.216 10.543 1.00 72.50 97 ILE A CA 1
ATOM 733 C C . ILE A 1 97 ? -11.297 8.195 9.538 1.00 72.50 97 ILE A C 1
ATOM 735 O O . ILE A 1 97 ? -12.187 9.043 9.589 1.00 72.50 97 ILE A O 1
ATOM 739 N N . LYS A 1 98 ? -11.338 7.208 8.635 1.00 65.69 98 LYS A N 1
ATOM 740 C CA . LYS A 1 98 ? -12.450 7.075 7.683 1.00 65.69 98 LYS A CA 1
ATOM 741 C C . LYS A 1 98 ? -13.752 6.614 8.331 1.00 65.69 98 LYS A C 1
ATOM 743 O O . LYS A 1 98 ? -14.817 6.999 7.858 1.00 65.69 98 LYS A O 1
ATOM 748 N N . ALA A 1 99 ? -13.689 5.845 9.414 1.00 66.25 99 ALA A N 1
ATOM 749 C CA . ALA A 1 99 ? -14.868 5.405 10.154 1.00 66.25 99 ALA A CA 1
ATOM 750 C C . ALA A 1 99 ? -15.536 6.528 10.973 1.00 66.25 99 ALA A C 1
ATOM 752 O O . ALA A 1 99 ? -16.740 6.458 11.223 1.00 66.25 99 ALA A O 1
ATOM 753 N N . SER A 1 100 ? -14.796 7.569 11.375 1.00 68.62 100 SER A N 1
ATOM 754 C CA . SER A 1 100 ? -15.346 8.699 12.144 1.00 68.62 100 SER A CA 1
ATOM 755 C C . SER A 1 100 ? -16.006 9.776 11.272 1.00 68.62 100 SER A C 1
ATOM 757 O O . SER A 1 100 ? -16.929 10.451 11.732 1.00 68.62 100 SER A O 1
ATOM 759 N N . LEU A 1 101 ? -15.611 9.893 9.997 1.00 66.56 101 LEU A N 1
ATOM 760 C CA . LEU A 1 101 ? -16.171 10.863 9.043 1.00 66.56 101 LEU A CA 1
ATOM 761 C C . LEU A 1 101 ? -17.693 10.706 8.810 1.00 66.56 101 LEU A C 1
ATOM 763 O O . LEU A 1 101 ? -18.389 11.720 8.857 1.00 66.56 101 LEU A O 1
ATOM 767 N N . PRO A 1 102 ? -18.265 9.495 8.627 1.00 65.44 102 PRO A N 1
ATOM 768 C CA . PRO A 1 102 ? -19.712 9.318 8.494 1.00 65.44 102 PRO A CA 1
ATOM 769 C C . PRO A 1 102 ? -20.484 9.671 9.763 1.00 65.44 102 PRO A C 1
ATOM 771 O O . PRO A 1 102 ? -21.597 10.169 9.664 1.00 65.44 102 PRO A O 1
ATOM 774 N N . ALA A 1 103 ? -19.911 9.430 10.946 1.00 64.31 103 ALA A N 1
ATOM 775 C CA . ALA A 1 103 ? -20.558 9.770 12.211 1.00 64.31 103 ALA A CA 1
ATOM 776 C C . ALA A 1 103 ? -20.639 11.291 12.405 1.00 64.31 103 ALA A C 1
ATOM 778 O O . ALA A 1 103 ? -21.669 11.790 12.843 1.00 64.31 103 ALA A O 1
ATOM 779 N N . HIS A 1 104 ? -19.588 12.023 12.022 1.00 61.94 104 HIS A N 1
ATOM 780 C CA . HIS A 1 104 ? -19.562 13.485 12.093 1.00 61.94 104 HIS A CA 1
ATOM 781 C C . HIS A 1 104 ? -20.408 14.144 10.988 1.00 61.94 104 HIS A C 1
ATOM 783 O O . HIS A 1 104 ? -21.122 15.106 11.245 1.00 61.94 104 HIS A O 1
ATOM 789 N N . GLY A 1 105 ? -20.395 13.595 9.768 1.00 64.50 105 GLY A N 1
ATOM 790 C CA . GLY A 1 105 ? -21.241 14.075 8.670 1.00 64.50 105 GLY A CA 1
ATOM 791 C C . GLY A 1 105 ? -22.731 13.765 8.861 1.00 64.50 105 GLY A C 1
ATOM 792 O O . GLY A 1 105 ? -23.574 14.586 8.512 1.00 64.50 105 GLY A O 1
ATOM 793 N N . ALA A 1 106 ? -23.081 12.617 9.453 1.00 65.12 106 ALA A N 1
ATOM 794 C CA . ALA A 1 106 ? -24.469 12.284 9.787 1.00 65.12 106 ALA A CA 1
ATOM 795 C C . ALA A 1 106 ? -25.044 13.185 10.892 1.00 65.12 106 ALA A C 1
ATOM 797 O O . ALA A 1 106 ? -26.248 13.417 10.906 1.00 65.12 106 ALA A O 1
ATOM 798 N N . ASP A 1 107 ? -24.190 13.710 11.775 1.00 65.88 107 ASP A N 1
ATOM 799 C CA . ASP A 1 107 ? -24.566 14.671 12.820 1.00 65.88 107 ASP A CA 1
ATOM 800 C C . ASP A 1 107 ? -24.914 16.054 12.234 1.00 65.88 107 ASP A C 1
ATOM 802 O O . ASP A 1 107 ? -25.843 16.715 12.687 1.00 65.88 107 ASP A O 1
ATOM 806 N N . GLN A 1 108 ? -24.237 16.468 11.153 1.00 63.84 108 GLN A N 1
ATOM 807 C CA . GLN A 1 108 ? -24.521 17.728 10.444 1.00 63.84 108 GLN A CA 1
ATOM 808 C C . GLN A 1 108 ? -25.768 17.675 9.550 1.00 63.84 108 GLN A C 1
ATOM 810 O O . GLN A 1 108 ? -26.310 18.715 9.181 1.00 63.84 108 GLN A O 1
ATOM 815 N N . LEU A 1 109 ? -26.209 16.475 9.175 1.00 63.16 109 LEU A N 1
ATOM 816 C CA . LEU A 1 109 ? -27.395 16.251 8.345 1.00 63.16 109 LEU A CA 1
ATOM 817 C C . LEU A 1 109 ? -28.646 15.944 9.180 1.00 63.16 109 LEU A C 1
ATOM 819 O O . LEU A 1 109 ? -29.695 15.651 8.606 1.00 63.16 109 LEU A O 1
ATOM 823 N N . ASP A 1 110 ? -28.548 15.999 10.512 1.00 65.88 110 ASP A N 1
ATOM 824 C CA . ASP A 1 110 ? -29.679 15.794 11.407 1.00 65.88 110 ASP A CA 1
ATOM 825 C C . ASP A 1 110 ? -30.547 17.068 11.480 1.00 65.88 110 ASP A C 1
ATOM 827 O O . ASP A 1 110 ? -30.116 18.083 12.037 1.00 65.88 110 ASP A O 1
ATOM 831 N N . PRO A 1 111 ? -31.787 17.054 10.951 1.00 61.56 111 PRO A N 1
ATOM 832 C CA . PRO A 1 111 ? -32.652 18.233 10.954 1.00 61.56 111 PRO A CA 1
ATOM 833 C C . PRO A 1 111 ? -33.088 18.659 12.365 1.00 61.56 111 PRO A C 1
ATOM 835 O O . PRO A 1 111 ? -33.620 19.753 12.524 1.00 61.56 111 PRO A O 1
ATOM 838 N N . THR A 1 112 ? -32.849 17.846 13.402 1.00 59.19 112 THR A N 1
ATOM 839 C CA . THR A 1 112 ? -33.151 18.210 14.794 1.00 59.19 112 THR A CA 1
ATOM 840 C C . THR A 1 112 ? -32.170 19.202 15.434 1.00 59.19 112 THR A C 1
ATOM 842 O O . THR A 1 112 ? -32.479 19.722 16.505 1.00 59.19 112 THR A O 1
ATOM 845 N N . ASN A 1 113 ? -31.034 19.526 14.800 1.00 57.19 113 ASN A N 1
ATOM 846 C CA . ASN A 1 113 ? -30.071 20.516 15.318 1.00 57.19 113 ASN A CA 1
ATOM 847 C C . ASN A 1 113 ? -30.371 21.968 14.874 1.00 57.19 113 ASN A C 1
ATOM 849 O O . ASN A 1 113 ? -29.641 22.892 15.217 1.00 57.19 113 ASN A O 1
ATOM 853 N N . HIS A 1 114 ? -31.455 22.195 14.122 1.00 52.19 114 HIS A N 1
ATOM 854 C CA . HIS A 1 114 ? -31.858 23.536 13.678 1.00 52.19 114 HIS A CA 1
ATOM 855 C C . HIS A 1 114 ? -33.037 24.140 14.470 1.00 52.19 114 HIS A C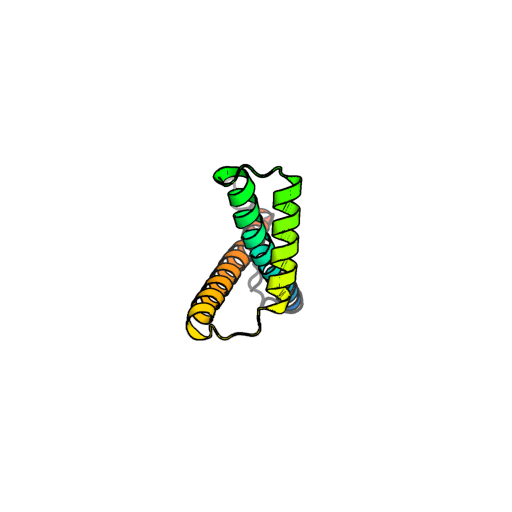 1
ATOM 857 O O . HIS A 1 114 ? -33.523 25.210 14.107 1.00 52.19 114 HIS A O 1
ATOM 863 N N . ASP A 1 115 ? -33.435 23.516 15.588 1.00 54.53 115 ASP A N 1
ATOM 864 C CA . ASP A 1 115 ? -34.510 23.993 16.478 1.00 54.53 115 ASP A CA 1
ATOM 865 C C . ASP A 1 115 ? -33.997 24.555 17.821 1.00 54.53 115 ASP A C 1
ATOM 867 O O . ASP A 1 115 ? -34.731 24.616 18.810 1.00 54.53 115 ASP A O 1
ATOM 871 N N . ILE A 1 116 ? -32.747 25.034 17.881 1.00 57.38 116 ILE A N 1
ATOM 872 C CA . ILE A 1 116 ? -32.315 25.901 18.989 1.00 57.38 116 ILE A CA 1
ATOM 873 C C . ILE A 1 116 ? -32.758 27.338 18.690 1.00 57.38 116 ILE A C 1
ATOM 875 O O . ILE A 1 116 ? -31.989 28.182 18.243 1.00 57.38 116 ILE A O 1
ATOM 879 N N . ASN A 1 117 ? -34.052 27.560 18.911 1.00 50.16 117 ASN A N 1
ATOM 880 C CA . ASN A 1 117 ? -34.685 28.808 19.323 1.00 50.16 117 ASN A CA 1
ATOM 881 C C . ASN A 1 117 ? -34.065 30.115 18.781 1.00 50.16 117 ASN A C 1
ATOM 883 O O . ASN A 1 117 ? -33.378 30.855 19.489 1.00 50.16 117 ASN A O 1
ATOM 887 N N . VAL A 1 118 ? -34.398 30.449 17.533 1.00 67.56 118 VAL A N 1
ATOM 888 C CA . VAL A 1 118 ? -34.509 31.855 17.141 1.00 67.56 118 VAL A CA 1
ATOM 889 C C . VAL A 1 118 ? -35.816 32.388 17.743 1.00 67.56 118 VAL A C 1
ATOM 891 O O . VAL A 1 118 ? -36.888 31.878 17.442 1.00 67.56 118 VAL A O 1
ATOM 894 N N . THR A 1 119 ? -35.701 33.465 18.525 1.00 45.19 119 THR A N 1
ATOM 895 C CA . THR A 1 119 ? -36.740 34.424 18.968 1.00 45.19 119 THR A CA 1
ATOM 896 C C . THR A 1 119 ? -37.632 34.137 20.195 1.00 45.19 119 THR A C 1
ATOM 898 O O . THR A 1 119 ? -38.618 33.419 20.111 1.00 45.19 119 THR A O 1
ATOM 901 N N . LYS A 1 120 ? -37.373 34.981 21.215 1.00 39.66 120 LYS A N 1
ATOM 902 C CA . LYS A 1 120 ? -38.229 35.507 22.304 1.00 39.66 120 LYS A CA 1
ATOM 903 C C . LYS A 1 120 ? -38.451 34.662 23.556 1.00 39.66 120 LYS A C 1
ATOM 905 O O . LYS A 1 120 ? -38.976 33.538 23.468 1.00 39.66 120 LYS A O 1
#

Solvent-accessible surface area (backbone atoms only — not comparable to full-atom values): 7122 Å² total; per-residue (Å²): 100,43,100,82,77,43,82,52,61,70,88,79,48,90,41,72,64,58,56,48,51,51,50,53,53,50,51,56,50,50,58,53,47,52,56,51,51,56,34,51,52,52,27,47,46,30,42,74,75,66,69,40,56,70,70,61,22,49,54,52,29,53,52,50,52,59,50,47,76,71,57,78,83,68,90,55,71,69,68,49,47,56,52,51,54,52,50,52,50,50,51,53,53,55,52,51,58,60,61,47,50,58,60,56,53,53,61,74,68,42,79,79,76,77,70,79,74,85,83,134

Radius of gyration: 23.73 Å; Cα contacts (8 Å, |Δi|>4): 30; chains: 1; bounding box: 58×54×47 Å

Secondary structure (DSSP, 8-state):
--TTSSPP-TTTS--HHHHHHHHHHHHHHHHHHHHHHHHHHHHHHHHHTS---HHHHHHHHHHHHHHHHHHTTS--HHHHHHHHHHHHHHHHHHHHHHHHHHHHHHHHT-GGGG-S----

Organism: NCBI:txid362788

Foldseek 3Di:
DPPVPDDPDQVPPDHPVVVVVLVVVLVVVLVVVVLVVVLVVQLCCCVPPVVDDSVVSNVVSVVVSVVVVVVPPDDPDPVVVVVVVVSVVVSVVVSVVVVVVCVVVVVVVDPVVVPPDDDD

Nearest PDB structures (foldseek):
  8ctn-assembly2_B  TM=4.118E-01  e=3.796E+00  Bacillus cereus m1550
  3t4d-assembly2_B  TM=4.060E-01  e=4.605E+00  Bacillus cereus ATCC 14579
  6ufe-assembly2_B  TM=3.869E-01  e=5.585E+00  Bacillus cereus
  3tet-assembly2_B  TM=3.880E-01  e=5.585E+00  Bacillus cereus ATCC 14579
  3t2m-assembly1_A  TM=3.502E-01  e=7.226E+00  Bacillus cereus ATCC 14579

Sequence (120 aa):
MNYKGRKADPRKHGGIRATSFICVVEVEVLENMVFLSIATNMVSYFVKSLHYSAAKSSNMGLILLIYHSQLSNESKSSEAAILYSGLYAIAIGVGGIKASLPAHGADQLDPTNHDINVTK